Protein AF-X5M7P7-F1 (afdb_monomer)

Sequence (113 aa):
MRQYEQAVEKAVYVDLSDEQFGALVNIGIAAFQNSTLLKKLNKGDYESVPIELQKWTKAGGKRLKGLVHRRAAEAGLWAKSAYVSSNYQLVEKQEPTGILKAEILAPIIASLL

Radius of gyration: 24.39 Å; Cα contacts (8 Å, |Δi|>4): 82; chains: 1; bounding box: 73×26×74 Å

Nearest PDB structures (foldseek):
  6et6-assembly1_A  TM=9.246E-01  e=1.094E-05  Acinetobacter baumannii
  9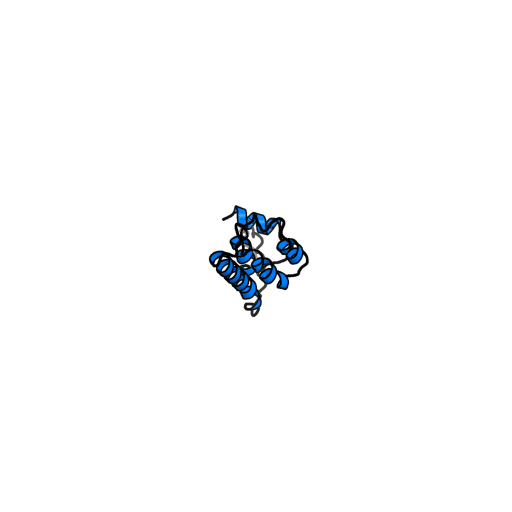kbq-assembly1_B  TM=9.529E-01  e=2.193E-05  Acinetobacter baumannii
  4zpu-assembly1_A  TM=9.265E-01  e=7.515E-05  Escherichia coli K-12
  3hde-assembly2_C  TM=9.291E-01  e=1.970E-04  Enterobacteria phage P21
  1xju-assembly3_A-2  TM=7.690E-01  e=1.353E-02  Punavirus P1

Secondary structure (DSSP, 8-state):
-HHHHHHHHHH--S---HHHHHHHHHH-HHHHTT-HHHHHHTTT--THHHHHHHT--EETTEE-HHHHHHHHHHHHHHHHHHH--S---------------------------

Organism: Bartonella henselae (NCBI:txid38323)

Foldseek 3Di:
DVVLLVLCVVLAPDDDDPLLSVLSSLLGRPAANPFPLSVCVNVVNLVCNLVSLCVQQDDPNDGDPVSNVSSVVSSVSSCVVVVPPPDDDPPDPDDPPDDDDDDDDDDDDDDDD

Solvent-accessible surface area (backbone atoms only — not comparable to full-atom values): 7216 Å² total; per-residue (Å²): 110,71,72,40,51,55,50,49,63,74,69,51,83,55,94,70,53,73,41,38,46,50,25,56,43,73,72,40,56,88,70,40,83,81,28,70,47,50,61,37,37,60,71,69,40,66,82,51,41,53,62,50,42,61,70,65,21,57,56,95,92,38,77,36,69,70,40,43,54,51,34,51,50,34,35,49,37,36,50,46,51,75,73,66,72,84,74,86,71,84,80,73,80,80,69,86,77,74,95,70,94,85,82,82,88,85,89,87,86,91,80,91,133

pLDDT: mean 76.43, std 21.23, range [33.38, 95.44]

Structure (mmCIF, N/CA/C/O backbone):
data_AF-X5M7P7-F1
#
_entry.id   AF-X5M7P7-F1
#
loop_
_atom_site.group_PDB
_atom_site.id
_atom_site.type_symbol
_atom_site.label_atom_id
_atom_site.label_alt_id
_atom_site.label_comp_id
_atom_site.label_asym_id
_atom_site.label_entity_id
_atom_site.label_seq_id
_atom_site.pdbx_PDB_ins_code
_atom_site.Cartn_x
_atom_site.Cartn_y
_atom_site.Cartn_z
_atom_site.occupancy
_atom_site.B_iso_or_equiv
_atom_site.auth_seq_id
_atom_site.auth_comp_id
_atom_site.auth_asym_id
_atom_site.auth_atom_id
_atom_site.pdbx_PDB_model_num
ATOM 1 N N . MET A 1 1 ? 4.510 15.294 -3.392 1.00 61.03 1 MET A N 1
ATOM 2 C CA . MET A 1 1 ? 4.554 14.151 -4.328 1.00 61.03 1 MET A CA 1
ATOM 3 C C . MET A 1 1 ? 5.772 13.279 -4.054 1.00 61.03 1 MET A C 1
ATOM 5 O O . MET A 1 1 ? 5.574 12.255 -3.421 1.00 61.03 1 MET A O 1
ATOM 9 N N . ARG A 1 2 ? 7.008 13.742 -4.311 1.00 79.25 2 ARG A N 1
ATOM 10 C CA . ARG A 1 2 ? 8.255 12.960 -4.122 1.00 79.25 2 ARG A CA 1
ATOM 11 C C . ARG A 1 2 ? 8.396 12.148 -2.824 1.00 79.25 2 ARG A C 1
ATOM 13 O O . ARG A 1 2 ? 8.858 11.019 -2.868 1.00 79.25 2 ARG A O 1
ATOM 20 N N . GLN A 1 3 ? 7.979 12.680 -1.672 1.00 80.75 3 GLN A N 1
ATOM 21 C CA . GLN A 1 3 ? 8.070 11.936 -0.404 1.00 80.75 3 GLN A CA 1
ATOM 22 C C . GLN A 1 3 ? 7.225 10.646 -0.388 1.00 80.75 3 GLN A C 1
ATOM 24 O O . GLN A 1 3 ? 7.624 9.670 0.235 1.00 80.75 3 GLN A O 1
ATOM 29 N N . TYR A 1 4 ? 6.074 10.640 -1.075 1.00 82.88 4 TYR A N 1
ATOM 30 C CA . TYR A 1 4 ? 5.166 9.491 -1.153 1.00 82.88 4 TYR A CA 1
ATOM 31 C C . TYR A 1 4 ? 5.723 8.402 -2.059 1.00 82.88 4 TYR A C 1
ATOM 33 O O . TYR A 1 4 ? 5.744 7.244 -1.659 1.00 82.88 4 TYR A O 1
ATOM 41 N N . GLU A 1 5 ? 6.244 8.794 -3.217 1.00 84.94 5 GLU A N 1
ATOM 42 C CA . GLU A 1 5 ? 6.926 7.909 -4.167 1.00 84.94 5 GLU A CA 1
ATOM 43 C C . GLU A 1 5 ? 8.122 7.217 -3.500 1.00 84.94 5 GLU A C 1
ATOM 45 O O . GLU A 1 5 ? 8.154 5.994 -3.409 1.00 84.94 5 GLU A O 1
ATOM 50 N N . GLN A 1 6 ? 9.023 7.992 -2.886 1.00 86.50 6 GLN A N 1
ATOM 51 C CA . GLN A 1 6 ? 10.210 7.459 -2.205 1.00 86.50 6 GLN A CA 1
ATOM 52 C C . GLN A 1 6 ? 9.878 6.494 -1.064 1.00 86.50 6 GLN A C 1
ATOM 54 O O . GLN A 1 6 ? 10.637 5.571 -0.773 1.00 86.50 6 GLN A O 1
ATOM 59 N N . ALA A 1 7 ? 8.774 6.722 -0.357 1.00 86.75 7 ALA A N 1
ATOM 60 C CA . ALA A 1 7 ? 8.357 5.829 0.712 1.00 86.75 7 ALA A CA 1
ATOM 61 C C . ALA A 1 7 ? 7.788 4.511 0.178 1.00 86.75 7 ALA A C 1
ATOM 63 O O . ALA A 1 7 ? 7.987 3.488 0.827 1.00 86.75 7 ALA A O 1
ATOM 64 N N . VAL A 1 8 ? 7.105 4.525 -0.973 1.00 87.50 8 VAL A N 1
ATOM 65 C CA . VAL A 1 8 ? 6.649 3.300 -1.646 1.00 87.50 8 VAL A CA 1
ATOM 66 C C . VAL A 1 8 ? 7.855 2.527 -2.178 1.00 87.50 8 VAL A C 1
ATOM 68 O O . VAL A 1 8 ? 7.987 1.351 -1.853 1.00 87.50 8 VAL A O 1
ATOM 71 N N . GLU A 1 9 ? 8.783 3.195 -2.867 1.00 88.81 9 GLU A N 1
ATOM 72 C CA . GLU A 1 9 ? 10.023 2.592 -3.390 1.00 88.81 9 GLU A CA 1
ATOM 73 C C . GLU A 1 9 ? 10.865 1.913 -2.303 1.00 88.81 9 GLU A C 1
ATOM 75 O O . GLU A 1 9 ? 11.416 0.840 -2.510 1.00 88.81 9 GLU A O 1
ATOM 80 N N . LYS A 1 10 ? 10.968 2.525 -1.118 1.00 89.69 10 LYS A N 1
ATOM 81 C CA . LYS A 1 10 ? 11.760 1.968 -0.008 1.00 89.69 10 LYS A CA 1
ATOM 82 C C . LYS A 1 10 ? 11.071 0.827 0.731 1.00 89.69 10 LYS A C 1
ATOM 84 O O . LYS A 1 10 ? 11.742 0.056 1.415 1.00 89.69 10 LYS A O 1
ATOM 89 N N . ALA A 1 11 ? 9.743 0.788 0.696 1.00 89.56 11 ALA A N 1
ATOM 90 C CA . ALA A 1 11 ? 8.957 -0.142 1.493 1.00 89.56 11 ALA A CA 1
ATOM 91 C C . ALA A 1 11 ? 8.560 -1.393 0.704 1.00 89.56 11 ALA A C 1
ATOM 93 O O . ALA A 1 11 ? 8.425 -2.456 1.310 1.00 89.56 11 ALA A O 1
ATOM 94 N N . VAL A 1 12 ? 8.366 -1.278 -0.612 1.00 92.12 12 VAL A N 1
ATOM 95 C CA . VAL A 1 12 ? 7.972 -2.393 -1.478 1.00 92.12 12 VAL A CA 1
ATOM 96 C C . VAL A 1 12 ? 9.207 -3.069 -2.066 1.00 92.12 12 VAL A C 1
ATOM 98 O O . VAL A 1 12 ? 10.056 -2.406 -2.647 1.00 92.12 12 VAL A O 1
ATOM 101 N N . TYR A 1 13 ? 9.297 -4.391 -1.919 1.00 91.06 13 TYR A N 1
ATOM 102 C CA . TYR A 1 13 ? 10.438 -5.192 -2.399 1.00 91.06 13 TYR A CA 1
ATOM 103 C C . TYR A 1 13 ? 10.100 -6.095 -3.586 1.00 91.06 13 TYR A C 1
ATOM 105 O O . TYR A 1 13 ? 10.934 -6.887 -4.014 1.00 91.06 13 TYR A O 1
ATOM 113 N N . VAL A 1 14 ? 8.866 -6.013 -4.074 1.00 91.88 14 VAL A N 1
ATOM 114 C CA . VAL A 1 14 ? 8.370 -6.785 -5.212 1.00 91.88 14 VAL A CA 1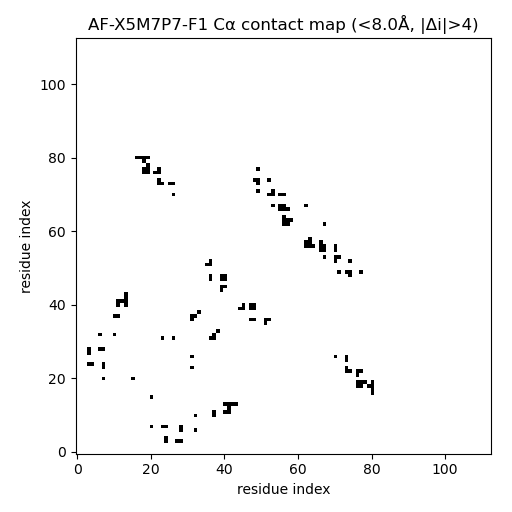
ATOM 115 C C . VAL A 1 14 ? 8.143 -5.859 -6.399 1.00 91.88 14 VAL A C 1
ATOM 117 O O . VAL A 1 14 ? 7.885 -4.667 -6.214 1.00 91.88 14 VAL A O 1
ATOM 120 N N . ASP A 1 15 ? 8.218 -6.403 -7.608 1.00 91.19 15 ASP A N 1
ATOM 121 C CA . ASP A 1 15 ? 8.015 -5.617 -8.820 1.00 91.19 15 ASP A CA 1
ATOM 122 C C . ASP A 1 15 ? 6.574 -5.101 -8.893 1.00 91.19 15 ASP A C 1
ATOM 124 O O . ASP A 1 15 ? 5.620 -5.832 -8.609 1.00 91.19 15 ASP A O 1
ATOM 128 N N . LEU A 1 16 ? 6.423 -3.832 -9.268 1.00 90.00 16 LEU A N 1
ATOM 129 C CA . LEU A 1 16 ? 5.140 -3.170 -9.476 1.00 90.00 16 LEU A CA 1
ATOM 130 C C . LEU A 1 16 ? 5.091 -2.593 -10.887 1.00 90.00 16 LEU A C 1
ATOM 132 O O . LEU A 1 16 ? 6.098 -2.104 -11.397 1.00 90.00 16 LEU A O 1
ATOM 136 N N . SER A 1 17 ? 3.908 -2.584 -11.490 1.00 90.38 17 SER A N 1
ATOM 137 C CA . SER A 1 17 ? 3.637 -1.735 -12.652 1.00 90.38 17 SER A CA 1
ATOM 138 C C . SER A 1 17 ? 3.413 -0.276 -12.250 1.00 90.38 17 SER A C 1
ATOM 140 O O . SER A 1 17 ? 3.155 0.032 -11.081 1.00 90.38 17 SER A O 1
ATOM 142 N N . ASP A 1 18 ? 3.424 0.623 -13.234 1.00 88.94 18 ASP A N 1
ATOM 143 C CA . ASP A 1 18 ? 3.157 2.049 -13.029 1.00 88.94 18 ASP A CA 1
ATOM 144 C C . ASP A 1 18 ? 1.774 2.290 -12.405 1.00 88.94 18 ASP A C 1
ATOM 146 O O . ASP A 1 18 ? 1.624 3.127 -11.509 1.00 88.94 18 ASP A O 1
ATOM 150 N N . GLU A 1 19 ? 0.748 1.533 -12.813 1.00 91.81 19 GLU A N 1
ATOM 151 C CA . GLU A 1 19 ? -0.585 1.650 -12.222 1.00 91.81 19 GLU A CA 1
ATOM 152 C C . GLU A 1 19 ? -0.621 1.170 -10.770 1.00 91.81 19 GLU A C 1
ATOM 154 O O . GLU A 1 19 ? -1.237 1.818 -9.918 1.00 91.81 19 GLU A O 1
ATOM 159 N N . GLN A 1 20 ? 0.047 0.054 -10.465 1.00 91.88 20 GLN A N 1
ATOM 160 C CA . GLN A 1 20 ? 0.129 -0.471 -9.103 1.00 91.88 20 GLN A CA 1
ATOM 161 C C . GLN A 1 20 ? 0.881 0.500 -8.191 1.00 91.88 20 GLN A C 1
ATOM 163 O O . GLN A 1 20 ? 0.401 0.828 -7.104 1.00 91.88 20 GLN A O 1
ATOM 168 N N . PHE A 1 21 ? 2.010 1.031 -8.656 1.00 91.50 21 PHE A N 1
ATOM 169 C CA . PHE A 1 21 ? 2.770 2.051 -7.947 1.00 91.50 21 PHE A CA 1
ATOM 170 C C . PHE A 1 21 ? 1.934 3.316 -7.712 1.00 91.50 21 PHE A C 1
ATOM 172 O O . PHE A 1 21 ? 1.815 3.791 -6.578 1.00 91.50 21 PHE A O 1
ATOM 179 N N . GLY A 1 22 ? 1.268 3.820 -8.754 1.00 90.56 22 GLY A N 1
ATOM 180 C CA . GLY A 1 22 ? 0.389 4.984 -8.668 1.00 90.56 22 GLY A CA 1
ATOM 181 C C . GLY A 1 22 ? -0.773 4.785 -7.691 1.00 90.56 22 GLY A C 1
ATOM 182 O O . GLY A 1 22 ? -1.118 5.703 -6.939 1.00 90.56 22 GLY A O 1
ATOM 183 N N . ALA A 1 23 ? -1.351 3.582 -7.632 1.00 91.69 23 ALA A N 1
ATOM 184 C CA . ALA A 1 23 ? -2.367 3.247 -6.640 1.00 91.69 23 ALA A CA 1
ATOM 185 C C . ALA A 1 23 ? -1.814 3.390 -5.212 1.00 91.69 23 ALA A C 1
ATOM 187 O O . ALA A 1 23 ? -2.427 4.085 -4.400 1.00 91.69 23 ALA A O 1
ATOM 188 N N . LEU A 1 24 ? -0.634 2.824 -4.923 1.00 91.38 24 LEU A N 1
ATOM 189 C CA . LEU A 1 24 ? 0.027 2.910 -3.609 1.00 91.38 24 LEU A CA 1
ATOM 190 C C . LEU A 1 24 ? 0.366 4.345 -3.197 1.00 91.38 24 LEU A C 1
ATOM 192 O O . LEU A 1 24 ? 0.105 4.737 -2.056 1.00 91.38 24 LEU A O 1
ATOM 196 N N . VAL A 1 25 ? 0.876 5.156 -4.124 1.00 90.06 25 VAL A N 1
ATOM 197 C CA . VAL A 1 25 ? 1.175 6.571 -3.865 1.00 90.06 25 VAL A CA 1
ATOM 198 C C . VAL A 1 25 ? -0.099 7.346 -3.500 1.00 90.06 25 VAL A C 1
ATOM 200 O O . VAL A 1 25 ? -0.097 8.118 -2.535 1.00 90.06 25 VAL A O 1
ATOM 203 N N . ASN A 1 26 ? -1.212 7.096 -4.200 1.00 88.12 26 ASN A N 1
ATOM 204 C CA . ASN A 1 26 ? -2.491 7.785 -3.983 1.00 88.12 26 A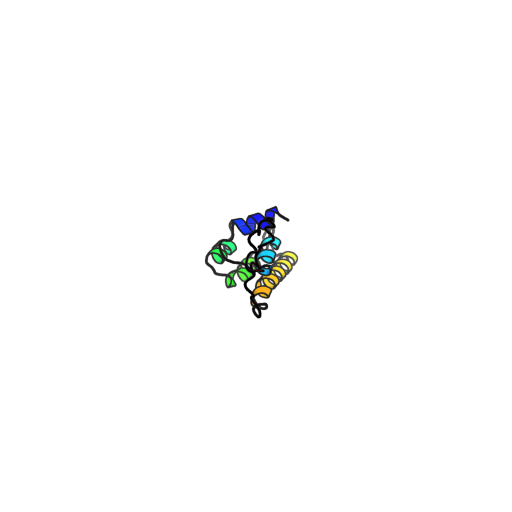SN A CA 1
ATOM 205 C C . ASN A 1 26 ? -3.157 7.462 -2.639 1.00 88.12 26 ASN A C 1
ATOM 207 O O . ASN A 1 26 ? -3.920 8.278 -2.103 1.00 88.12 26 ASN A O 1
ATOM 211 N N . ILE A 1 27 ? -2.853 6.295 -2.074 1.00 86.81 27 ILE A N 1
ATOM 212 C CA . ILE A 1 27 ? -3.382 5.845 -0.789 1.00 86.81 27 ILE A CA 1
ATOM 213 C C . ILE A 1 27 ? -2.798 6.652 0.377 1.00 86.81 27 ILE A C 1
ATOM 215 O O . ILE A 1 27 ? -3.534 6.948 1.324 1.00 86.81 27 ILE A O 1
ATOM 219 N N . GLY A 1 28 ? -1.522 7.036 0.283 1.00 80.56 28 GLY A N 1
ATOM 220 C CA . GLY A 1 28 ? -0.784 7.779 1.303 1.00 80.56 28 GLY A CA 1
ATOM 221 C C . GLY A 1 28 ? 0.048 6.898 2.251 1.00 80.56 28 GLY A C 1
ATOM 222 O O . GLY A 1 28 ? -0.341 5.795 2.626 1.00 80.56 28 GLY A O 1
ATOM 223 N N . ILE A 1 29 ? 1.199 7.425 2.686 1.00 73.88 29 ILE A N 1
ATOM 224 C CA . ILE A 1 29 ? 2.258 6.687 3.408 1.00 73.88 29 ILE A CA 1
ATOM 225 C C . ILE A 1 29 ? 1.867 6.265 4.826 1.00 73.88 29 ILE A C 1
ATOM 227 O O . ILE A 1 29 ? 2.217 5.168 5.260 1.00 73.88 29 ILE A O 1
ATOM 231 N N . ALA A 1 30 ? 1.170 7.136 5.564 1.00 72.88 30 ALA A N 1
ATOM 232 C CA . ALA A 1 30 ? 0.967 6.963 7.005 1.00 72.88 30 ALA A CA 1
ATOM 233 C C . ALA A 1 30 ? 0.195 5.676 7.345 1.00 72.88 30 ALA A C 1
ATOM 235 O O . ALA A 1 30 ? 0.501 5.009 8.328 1.00 72.88 30 ALA A O 1
ATOM 236 N N . ALA A 1 31 ? -0.772 5.301 6.503 1.00 74.62 31 ALA A N 1
ATOM 237 C CA . ALA A 1 31 ? -1.495 4.038 6.636 1.00 74.62 31 ALA A CA 1
ATOM 238 C C . ALA A 1 31 ? -0.716 2.845 6.053 1.00 74.62 31 ALA A C 1
ATOM 240 O O . ALA A 1 31 ? -0.924 1.711 6.474 1.00 74.62 31 ALA A O 1
ATOM 241 N N . PHE A 1 32 ? 0.180 3.091 5.094 1.00 84.06 32 PHE A N 1
ATOM 242 C CA . PHE A 1 32 ? 0.832 2.065 4.287 1.00 84.06 32 PHE A CA 1
ATOM 243 C C . PHE A 1 32 ? 2.024 1.391 4.985 1.00 84.06 32 PHE A C 1
ATOM 245 O O . PHE A 1 32 ? 2.085 0.162 5.011 1.00 84.06 32 PHE A O 1
ATOM 252 N N . GLN A 1 33 ? 2.933 2.155 5.605 1.00 84.00 33 GLN A N 1
ATOM 253 C CA . GLN A 1 33 ? 4.244 1.652 6.066 1.00 84.00 33 GLN A CA 1
ATOM 254 C C . GLN A 1 33 ? 4.196 0.516 7.099 1.00 84.00 33 GLN A C 1
ATOM 256 O O . GLN A 1 33 ? 5.118 -0.287 7.165 1.00 84.00 33 GLN A O 1
ATOM 261 N N . ASN A 1 34 ? 3.122 0.413 7.883 1.00 82.94 34 ASN A N 1
ATOM 262 C CA . ASN A 1 34 ? 2.956 -0.637 8.896 1.00 82.94 34 ASN A CA 1
ATOM 263 C C . ASN A 1 34 ? 1.756 -1.551 8.611 1.00 82.94 34 ASN A C 1
ATOM 265 O O . ASN A 1 34 ? 1.287 -2.281 9.487 1.00 82.94 34 ASN A O 1
ATOM 269 N N . SER A 1 35 ? 1.230 -1.503 7.387 1.00 89.62 35 SER A N 1
ATOM 270 C CA . SER A 1 35 ? 0.008 -2.211 7.031 1.00 89.62 35 SER A CA 1
ATOM 271 C C . SER A 1 35 ? 0.201 -3.711 6.823 1.00 89.62 35 SER A C 1
ATOM 273 O O . SER A 1 35 ? 1.227 -4.187 6.337 1.00 89.62 35 SER A O 1
ATOM 275 N N . THR A 1 36 ? -0.859 -4.471 7.101 1.00 93.06 36 THR A N 1
ATOM 276 C CA . THR A 1 36 ? -0.994 -5.854 6.624 1.00 93.06 36 THR A CA 1
ATOM 277 C C . THR A 1 36 ? -0.942 -5.931 5.099 1.00 93.06 36 THR A C 1
ATOM 279 O O . THR A 1 36 ? -0.403 -6.898 4.574 1.00 93.06 36 THR A O 1
ATOM 282 N N . LEU A 1 37 ? -1.437 -4.901 4.405 1.00 94.19 37 LEU A N 1
ATOM 283 C CA . LEU A 1 37 ? -1.347 -4.768 2.952 1.00 94.19 37 LEU A CA 1
ATOM 284 C C . LEU A 1 37 ? 0.102 -4.863 2.474 1.00 94.19 37 LEU A C 1
ATOM 286 O O . LEU A 1 37 ? 0.415 -5.752 1.694 1.00 94.19 37 LEU A O 1
ATOM 290 N N . LEU A 1 38 ? 0.993 -4.015 2.994 1.00 94.50 38 LEU A N 1
ATOM 291 C CA . LEU A 1 38 ? 2.406 -4.020 2.618 1.00 94.50 38 LEU A CA 1
ATOM 292 C C . LEU A 1 38 ? 3.067 -5.372 2.917 1.00 94.50 38 LEU A C 1
ATOM 294 O O . LEU A 1 38 ? 3.803 -5.906 2.093 1.00 94.50 38 LEU A O 1
ATOM 298 N N . LYS A 1 39 ? 2.765 -5.963 4.080 1.00 94.75 39 LYS A N 1
ATOM 299 C CA . LYS A 1 39 ? 3.298 -7.280 4.461 1.00 94.75 39 LYS A CA 1
ATOM 300 C C . LYS A 1 39 ? 2.867 -8.392 3.506 1.00 94.75 39 LYS A C 1
ATOM 302 O O . LYS A 1 39 ? 3.644 -9.312 3.282 1.00 94.75 39 LYS A O 1
ATOM 307 N N . LYS A 1 40 ? 1.632 -8.350 3.002 1.00 94.19 40 LYS A N 1
ATOM 308 C CA . LYS A 1 40 ? 1.119 -9.317 2.024 1.00 94.19 40 LYS A CA 1
ATOM 309 C C . LYS A 1 40 ? 1.699 -9.065 0.637 1.00 94.19 40 LYS A C 1
ATOM 311 O O . LYS A 1 40 ? 2.199 -9.998 0.019 1.00 94.19 40 LYS A O 1
ATOM 316 N N . LEU A 1 41 ? 1.735 -7.805 0.213 1.00 94.62 41 LEU A N 1
ATOM 317 C CA . LEU A 1 41 ? 2.323 -7.403 -1.058 1.00 94.62 41 LEU A CA 1
ATOM 318 C C . LEU A 1 41 ? 3.789 -7.843 -1.163 1.00 94.62 41 LEU A C 1
ATOM 320 O O . LEU A 1 41 ? 4.153 -8.514 -2.118 1.00 94.62 41 LEU A O 1
ATOM 324 N N . ASN A 1 42 ? 4.605 -7.588 -0.137 1.00 94.62 42 ASN A N 1
ATOM 325 C CA . ASN A 1 42 ? 6.011 -8.014 -0.118 1.00 94.62 42 ASN A CA 1
ATOM 326 C C . ASN A 1 42 ? 6.209 -9.539 -0.039 1.00 94.62 42 ASN A C 1
ATOM 328 O O . ASN A 1 42 ? 7.333 -10.013 -0.168 1.00 94.62 42 ASN A O 1
ATOM 332 N N . LYS A 1 43 ? 5.142 -10.315 0.181 1.00 95.44 43 LYS A N 1
ATOM 333 C CA . LYS A 1 43 ? 5.141 -11.782 0.055 1.00 95.44 43 LYS A CA 1
ATOM 334 C C . LYS A 1 43 ? 4.673 -12.256 -1.328 1.00 95.44 43 LYS A C 1
ATOM 336 O O . LYS A 1 43 ? 4.523 -13.458 -1.520 1.00 95.44 43 LYS A O 1
ATOM 341 N N . GLY A 1 44 ? 4.418 -11.337 -2.260 1.00 92.38 44 GLY A N 1
ATOM 342 C CA . GLY A 1 44 ? 3.902 -11.628 -3.597 1.00 92.38 44 GLY A CA 1
ATOM 343 C C . GLY A 1 44 ? 2.383 -11.815 -3.664 1.00 92.38 44 GLY A C 1
ATOM 344 O O . GLY A 1 44 ? 1.877 -12.296 -4.670 1.00 92.38 44 GLY A O 1
ATOM 345 N N . ASP A 1 45 ? 1.630 -11.454 -2.620 1.00 93.44 45 ASP A N 1
ATOM 346 C CA . ASP A 1 45 ? 0.164 -11.556 -2.616 1.00 93.44 45 ASP A CA 1
ATOM 347 C C . ASP A 1 45 ? -0.474 -10.269 -3.173 1.00 93.44 45 ASP A C 1
ATOM 349 O O . ASP A 1 45 ? -1.027 -9.443 -2.436 1.00 93.44 45 ASP A O 1
ATOM 353 N N . TYR A 1 46 ? -0.357 -10.089 -4.491 1.00 93.19 46 TYR A N 1
ATOM 354 C CA . TYR A 1 46 ? -0.909 -8.945 -5.231 1.00 93.19 46 TYR A CA 1
ATOM 355 C C . TYR A 1 46 ? -2.444 -8.913 -5.207 1.00 93.19 46 TYR A C 1
ATOM 357 O O . TYR A 1 46 ? -3.045 -7.838 -5.133 1.00 93.19 46 TYR A O 1
ATOM 365 N N . GLU A 1 47 ? -3.080 -10.085 -5.221 1.00 92.75 47 GLU A N 1
ATOM 366 C CA . GLU A 1 47 ? -4.540 -10.248 -5.240 1.00 92.75 47 GLU A CA 1
ATOM 367 C C . GLU A 1 47 ? -5.197 -9.764 -3.940 1.00 92.75 47 GLU A C 1
ATOM 369 O O . GLU A 1 47 ? -6.334 -9.287 -3.934 1.00 92.75 47 GLU A O 1
ATOM 374 N N . SER A 1 48 ? -4.479 -9.827 -2.815 1.00 93.12 48 SER A N 1
ATOM 375 C CA . SER A 1 48 ? -4.994 -9.323 -1.542 1.00 93.12 48 SER A CA 1
ATOM 376 C C . SER A 1 48 ? -5.092 -7.800 -1.458 1.00 93.12 48 SER A C 1
ATOM 378 O O . SER A 1 48 ? -5.839 -7.290 -0.615 1.00 93.12 48 SER A O 1
ATOM 380 N N . VAL A 1 49 ? -4.369 -7.058 -2.303 1.00 93.38 49 VAL A N 1
ATOM 381 C CA . VAL A 1 49 ? -4.234 -5.600 -2.179 1.00 93.38 49 VAL A CA 1
ATOM 382 C C . VAL A 1 49 ? -5.591 -4.888 -2.259 1.00 93.38 49 VAL A C 1
ATOM 384 O O . VAL A 1 49 ? -5.917 -4.176 -1.305 1.00 93.38 49 VAL A O 1
ATOM 387 N N . PRO A 1 50 ? -6.454 -5.115 -3.273 1.00 92.75 50 PRO A N 1
ATOM 388 C CA . PRO A 1 50 ? -7.793 -4.521 -3.322 1.00 92.75 50 PRO A CA 1
ATOM 389 C C . PRO A 1 50 ? -8.630 -4.761 -2.060 1.00 92.75 50 PRO A C 1
ATOM 391 O O . PRO A 1 50 ? -9.315 -3.856 -1.579 1.00 92.75 50 PRO A O 1
ATOM 394 N N . ILE A 1 51 ? -8.553 -5.967 -1.494 1.00 93.19 51 ILE A N 1
ATOM 395 C CA . ILE A 1 51 ? -9.313 -6.358 -0.301 1.00 93.19 51 ILE A CA 1
ATOM 396 C C . ILE A 1 51 ? -8.798 -5.601 0.926 1.00 93.19 51 ILE A C 1
ATOM 398 O O . ILE A 1 51 ? 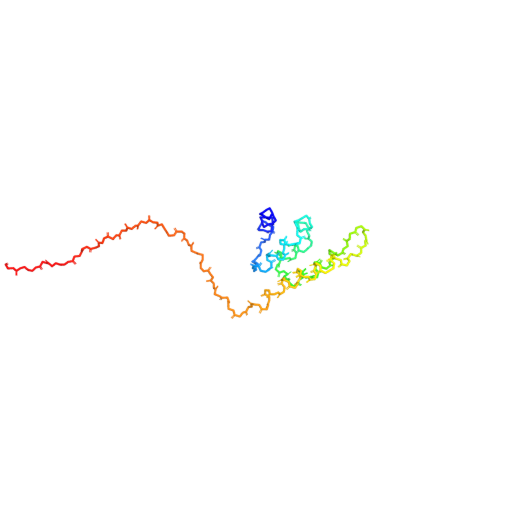-9.585 -5.097 1.732 1.00 93.19 51 ILE A O 1
ATOM 402 N N . GLU A 1 52 ? -7.478 -5.489 1.071 1.00 93.69 52 GLU A N 1
ATOM 403 C CA . GLU A 1 52 ? -6.864 -4.735 2.162 1.00 93.69 52 GLU A CA 1
ATOM 404 C C . GLU A 1 52 ? -7.186 -3.233 2.069 1.00 93.69 52 GLU A C 1
ATOM 406 O O . GLU A 1 52 ? -7.472 -2.613 3.095 1.00 93.69 52 GLU A O 1
ATOM 411 N N . LEU A 1 53 ? -7.265 -2.657 0.863 1.00 91.81 53 LEU A N 1
ATOM 412 C CA . LEU A 1 53 ? -7.668 -1.256 0.672 1.00 91.81 53 LEU A CA 1
ATOM 413 C C . LEU A 1 53 ? -9.082 -0.965 1.170 1.00 91.81 53 LEU A C 1
ATOM 415 O O . LEU A 1 53 ? -9.317 0.080 1.781 1.00 91.81 53 LEU A O 1
ATOM 419 N N . GLN A 1 54 ? -10.024 -1.889 0.977 1.00 90.56 54 GLN A N 1
ATOM 420 C CA . GLN A 1 54 ? -11.411 -1.711 1.426 1.00 90.56 54 GLN A CA 1
ATOM 421 C C . GLN A 1 54 ? -11.552 -1.650 2.956 1.00 90.56 54 GLN A C 1
ATOM 423 O O . GLN A 1 54 ? -12.546 -1.121 3.474 1.00 90.56 54 GLN A O 1
ATOM 428 N N . LYS A 1 55 ? -10.542 -2.110 3.706 1.00 90.75 55 LYS A N 1
ATOM 429 C CA . LYS A 1 55 ? -10.506 -1.966 5.168 1.00 90.75 55 LYS A CA 1
ATOM 430 C C . LYS A 1 55 ? -10.296 -0.510 5.595 1.00 90.75 55 LYS A C 1
ATOM 432 O O . LYS A 1 55 ? -10.718 -0.130 6.686 1.00 90.75 55 LYS A O 1
ATOM 437 N N . TRP A 1 56 ? -9.724 0.333 4.734 1.00 89.88 56 TRP A N 1
ATOM 438 C CA . TRP A 1 56 ? -9.408 1.742 5.015 1.00 89.88 56 TRP A CA 1
ATOM 439 C C . TRP A 1 56 ? -10.523 2.690 4.574 1.00 89.88 56 TRP A C 1
ATOM 441 O O . TRP A 1 56 ? -10.299 3.730 3.962 1.00 89.88 56 TRP A O 1
ATOM 451 N N . THR A 1 57 ? -11.762 2.319 4.893 1.00 90.50 57 THR A N 1
ATOM 452 C CA . THR A 1 57 ? -12.970 3.079 4.533 1.00 90.50 57 THR A CA 1
ATOM 453 C C . THR A 1 57 ? -13.637 3.759 5.728 1.00 90.50 57 THR A C 1
ATOM 455 O O . THR A 1 57 ? -14.725 4.326 5.598 1.00 90.50 57 THR A O 1
ATOM 458 N N . LYS A 1 58 ? -13.000 3.711 6.904 1.00 88.56 58 LYS A N 1
ATOM 459 C CA . LYS A 1 58 ? -13.525 4.248 8.163 1.00 88.56 58 LYS A CA 1
ATOM 460 C C . LYS A 1 58 ? -12.657 5.390 8.697 1.00 88.56 58 LYS A C 1
ATOM 462 O O . LYS A 1 58 ? -11.437 5.310 8.632 1.00 88.56 58 LYS A O 1
ATOM 467 N N . ALA A 1 59 ? -13.290 6.400 9.287 1.00 87.00 59 ALA A N 1
ATOM 468 C CA . ALA A 1 59 ? -12.645 7.426 10.106 1.00 87.00 59 ALA A CA 1
ATOM 469 C C . ALA A 1 59 ? -13.560 7.780 11.289 1.00 87.00 59 ALA A C 1
ATOM 471 O O . ALA A 1 59 ? -14.784 7.770 11.152 1.00 87.00 59 ALA A O 1
ATOM 472 N N . GLY A 1 60 ? -12.985 8.025 12.472 1.00 88.06 60 GLY A N 1
ATOM 473 C CA . GLY A 1 60 ? -13.768 8.267 13.696 1.00 88.06 60 GLY A CA 1
ATOM 474 C C . GLY A 1 60 ? -14.745 7.130 14.033 1.00 88.06 60 GLY A C 1
ATOM 475 O O . GLY A 1 60 ? -15.867 7.382 14.462 1.00 88.06 60 GLY A O 1
ATOM 476 N N . GLY A 1 61 ? -14.374 5.878 13.733 1.00 90.19 61 GLY A N 1
ATOM 477 C CA . GLY A 1 61 ? -15.221 4.693 13.933 1.00 90.19 61 GLY A CA 1
ATOM 478 C C . GLY A 1 61 ? -16.360 4.513 12.917 1.00 90.19 61 GLY A C 1
ATOM 479 O O . GLY A 1 61 ? -16.988 3.455 12.894 1.00 90.19 61 GLY A O 1
ATOM 480 N N . LYS A 1 62 ? -16.608 5.487 12.032 1.00 91.19 62 LYS A N 1
ATOM 481 C CA . LYS A 1 62 ? -17.694 5.445 11.042 1.00 91.19 62 LYS A CA 1
ATOM 482 C C . LYS A 1 62 ? -17.162 5.194 9.640 1.00 91.19 62 LYS A C 1
ATOM 484 O O . LYS A 1 62 ? -16.111 5.703 9.259 1.00 91.19 62 LYS A O 1
ATOM 489 N N . ARG A 1 63 ? -17.906 4.424 8.844 1.00 91.69 63 ARG A N 1
ATOM 490 C CA . ARG A 1 63 ? -17.610 4.226 7.419 1.00 91.69 63 ARG A CA 1
ATOM 491 C C . ARG A 1 63 ? -17.962 5.497 6.646 1.00 91.69 63 ARG A C 1
ATOM 493 O O . ARG A 1 63 ? -19.096 5.959 6.722 1.00 91.69 63 ARG A O 1
ATOM 500 N N . LEU A 1 64 ? -17.007 6.047 5.900 1.00 93.75 64 LEU A N 1
ATOM 501 C CA . LEU A 1 64 ? -17.193 7.272 5.123 1.00 93.75 64 LEU A CA 1
ATOM 502 C C . LEU A 1 64 ? -17.360 6.944 3.642 1.00 93.75 64 LEU A C 1
ATOM 504 O O . LEU A 1 64 ? -16.463 6.369 3.029 1.00 93.75 64 LEU A O 1
ATOM 508 N N . LYS A 1 65 ? -18.475 7.372 3.038 1.00 92.94 65 LYS A N 1
ATOM 509 C CA . LYS A 1 65 ? -18.767 7.133 1.612 1.00 92.94 65 LYS A CA 1
ATOM 510 C C . LYS A 1 65 ? -17.651 7.644 0.690 1.00 92.94 65 LYS A C 1
ATOM 512 O O . LYS A 1 65 ? -17.265 6.947 -0.240 1.00 92.94 65 LYS A O 1
ATOM 517 N N . GLY A 1 66 ? -17.079 8.811 0.996 1.00 92.75 66 GLY A N 1
ATOM 518 C CA . GLY A 1 66 ? -15.952 9.365 0.238 1.00 92.75 66 GLY A CA 1
ATOM 519 C C . GLY A 1 66 ? -14.710 8.468 0.259 1.00 92.75 66 GLY A C 1
ATOM 520 O O . GLY A 1 66 ? -14.102 8.243 -0.784 1.00 92.75 66 GLY A O 1
ATOM 521 N N . LEU A 1 67 ? -14.373 7.883 1.415 1.00 91.38 67 LEU A N 1
ATOM 522 C CA . LEU A 1 67 ? -13.255 6.939 1.513 1.00 91.38 67 LEU A CA 1
ATOM 523 C C . LEU A 1 67 ? -13.553 5.640 0.765 1.00 91.38 67 LEU A C 1
ATOM 525 O O . LEU A 1 67 ? -12.681 5.138 0.072 1.00 91.38 67 LEU A O 1
ATOM 529 N N . VAL A 1 68 ? -14.787 5.131 0.838 1.00 92.62 68 VAL A N 1
ATOM 530 C CA . VAL A 1 68 ? -15.211 3.952 0.062 1.00 92.62 68 VAL A CA 1
ATOM 531 C C . VAL A 1 68 ? -14.985 4.165 -1.432 1.00 92.62 68 VAL A C 1
ATOM 533 O O . VAL A 1 68 ? -14.358 3.330 -2.076 1.00 92.62 68 VAL A O 1
ATOM 536 N N . HIS A 1 69 ? -15.449 5.291 -1.976 1.00 93.81 69 HIS A N 1
ATOM 537 C CA . HIS A 1 69 ? -15.272 5.596 -3.395 1.00 93.81 69 HIS A CA 1
ATOM 538 C C . HIS A 1 69 ? -13.792 5.735 -3.764 1.00 93.81 69 HIS A C 1
ATOM 540 O O . HIS A 1 69 ? -13.359 5.196 -4.778 1.00 93.81 69 HIS A O 1
ATOM 546 N N . ARG A 1 70 ? -12.999 6.399 -2.914 1.00 92.25 70 ARG A N 1
ATOM 547 C CA . ARG A 1 70 ? -11.561 6.561 -3.143 1.00 92.25 70 ARG A CA 1
ATOM 548 C C . ARG A 1 70 ? -10.822 5.219 -3.150 1.00 92.25 70 ARG A C 1
ATOM 550 O O . ARG A 1 70 ? -10.061 4.963 -4.075 1.00 92.25 70 ARG A O 1
ATOM 557 N N . ARG A 1 71 ? -11.090 4.339 -2.177 1.00 93.69 71 ARG A N 1
ATOM 558 C CA . ARG A 1 71 ? -10.488 2.994 -2.118 1.00 93.69 71 ARG A CA 1
ATOM 559 C C . ARG A 1 71 ? -10.917 2.115 -3.294 1.00 93.69 71 ARG A C 1
ATOM 561 O O . ARG A 1 71 ? -10.115 1.333 -3.787 1.00 93.69 71 ARG A O 1
ATOM 568 N N . ALA A 1 72 ? -12.159 2.249 -3.765 1.00 92.69 72 ALA A N 1
ATOM 569 C CA . ALA A 1 72 ? -12.622 1.557 -4.967 1.00 92.69 72 ALA A CA 1
ATOM 570 C C . ALA A 1 72 ? -11.890 2.038 -6.233 1.00 92.69 72 ALA A C 1
ATOM 572 O O . ALA A 1 72 ? -11.495 1.213 -7.048 1.00 92.69 72 ALA A O 1
ATOM 573 N N . ALA A 1 73 ? -11.654 3.347 -6.374 1.00 92.56 73 ALA A N 1
ATOM 574 C CA . ALA A 1 73 ? -10.892 3.897 -7.495 1.00 92.56 73 ALA A CA 1
ATOM 575 C C . ALA A 1 73 ? -9.421 3.443 -7.481 1.00 92.56 73 ALA A C 1
ATOM 577 O O . ALA A 1 73 ? -8.892 3.051 -8.515 1.00 92.56 73 ALA A O 1
ATOM 578 N N . GLU A 1 74 ? -8.775 3.437 -6.314 1.00 92.38 74 GLU A N 1
ATOM 579 C CA . GL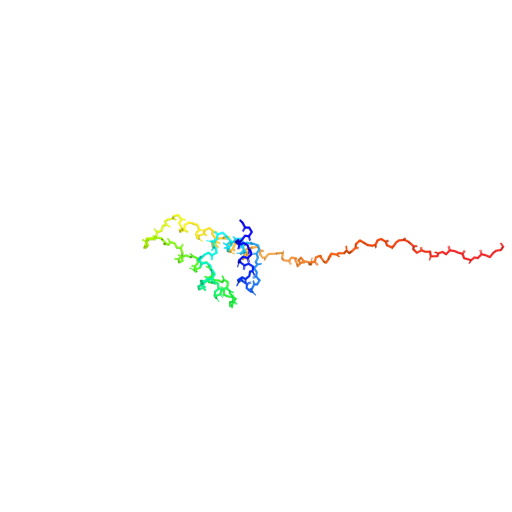U A 1 74 ? -7.396 2.948 -6.156 1.00 92.38 74 GLU A CA 1
ATOM 580 C C . GLU A 1 74 ? -7.290 1.440 -6.437 1.00 92.38 74 GLU A C 1
ATOM 582 O O . GLU A 1 74 ? -6.363 1.009 -7.116 1.00 92.38 74 GLU A O 1
ATOM 587 N N . ALA A 1 75 ? -8.268 0.640 -5.996 1.00 93.19 75 ALA A N 1
ATOM 588 C CA . ALA A 1 75 ? -8.354 -0.779 -6.345 1.00 93.19 75 ALA A CA 1
ATOM 589 C C . ALA A 1 75 ? -8.585 -1.000 -7.851 1.00 93.19 75 ALA A C 1
ATOM 591 O O . ALA A 1 75 ? -8.013 -1.915 -8.435 1.00 93.19 75 ALA A O 1
ATOM 592 N N . GLY A 1 76 ? -9.392 -0.150 -8.493 1.00 92.94 76 GLY A N 1
ATOM 593 C CA . GLY A 1 76 ? -9.579 -0.170 -9.943 1.00 92.94 76 GLY A CA 1
ATOM 594 C C . GLY A 1 76 ? -8.294 0.173 -10.700 1.00 92.94 76 GLY A C 1
ATOM 595 O O . GLY A 1 76 ? -7.962 -0.497 -11.673 1.00 92.94 76 GLY A O 1
ATOM 596 N N . LEU A 1 77 ? -7.537 1.167 -10.223 1.00 92.12 77 LEU A N 1
ATOM 597 C CA . LEU A 1 77 ? -6.228 1.508 -10.780 1.00 92.12 77 LEU A CA 1
ATOM 598 C C . LEU A 1 77 ? -5.247 0.337 -10.633 1.00 92.12 77 LEU A C 1
ATOM 600 O O . LEU A 1 77 ? -4.624 -0.047 -11.614 1.00 92.12 77 LEU A O 1
ATOM 604 N N . TRP A 1 78 ? -5.186 -0.292 -9.456 1.00 92.06 78 TRP A N 1
ATOM 605 C CA . TRP A 1 78 ? -4.382 -1.496 -9.223 1.00 92.06 78 TRP A CA 1
ATOM 606 C C . TRP A 1 78 ? -4.720 -2.624 -10.210 1.00 92.06 78 TRP A C 1
ATOM 608 O O . TRP A 1 78 ? -3.832 -3.210 -10.827 1.00 92.06 78 TRP A O 1
ATOM 618 N N . ALA A 1 79 ? -6.014 -2.892 -10.413 1.00 90.31 79 ALA A N 1
ATOM 619 C CA . ALA A 1 79 ? -6.490 -3.935 -11.318 1.00 90.31 79 ALA A CA 1
ATOM 620 C C . ALA A 1 79 ? -6.276 -3.606 -12.806 1.00 90.31 79 ALA A C 1
ATOM 622 O O . ALA A 1 79 ? -6.193 -4.522 -13.622 1.00 90.31 79 ALA A O 1
ATOM 623 N N . LYS A 1 80 ? -6.149 -2.327 -13.185 1.00 86.75 80 LYS A N 1
ATOM 624 C CA . LYS A 1 80 ? -5.867 -1.934 -14.575 1.00 86.75 80 LYS A CA 1
ATOM 625 C C . LYS A 1 80 ? -4.567 -2.562 -15.088 1.00 86.75 80 LYS A C 1
ATOM 627 O O . LYS A 1 80 ? -4.517 -2.968 -16.245 1.00 86.75 80 LYS A O 1
ATOM 632 N N . SER A 1 81 ? -3.569 -2.736 -14.220 1.00 66.94 81 SER A N 1
ATOM 633 C CA . SER A 1 81 ? -2.332 -3.445 -14.563 1.00 66.94 81 SER A CA 1
ATOM 634 C C . SER A 1 81 ? -2.564 -4.906 -14.962 1.00 66.94 81 SER A C 1
ATOM 636 O O . SER A 1 81 ? -1.871 -5.400 -15.845 1.00 66.94 81 SER A O 1
ATOM 638 N N . ALA A 1 82 ? -3.555 -5.585 -14.374 1.00 59.12 82 ALA A N 1
ATOM 639 C CA . ALA A 1 82 ? -3.898 -6.957 -14.753 1.00 59.12 82 ALA A CA 1
ATOM 640 C C . ALA A 1 82 ? -4.555 -7.032 -16.146 1.00 59.12 82 ALA A C 1
ATOM 642 O O . ALA A 1 82 ? -4.466 -8.055 -16.817 1.00 59.12 82 ALA A O 1
ATOM 643 N N . TYR A 1 83 ? -5.185 -5.942 -16.600 1.00 50.25 83 TYR A N 1
ATOM 644 C CA . TYR A 1 83 ? -5.859 -5.864 -17.900 1.00 50.25 83 TYR A CA 1
ATOM 645 C C . TYR A 1 83 ? -4.960 -5.365 -19.043 1.00 50.25 83 TYR A C 1
ATOM 647 O O . TYR A 1 83 ? -5.278 -5.603 -20.205 1.00 50.25 83 TYR A O 1
ATOM 655 N N . VAL A 1 84 ? -3.830 -4.712 -18.747 1.00 50.59 84 VAL A N 1
ATOM 656 C CA . VAL A 1 84 ? -2.859 -4.222 -19.750 1.00 50.59 84 VAL A CA 1
ATOM 657 C C . VAL A 1 84 ? -1.619 -5.128 -19.793 1.00 50.59 84 VAL A C 1
ATOM 659 O O . VAL A 1 84 ? -0.488 -4.671 -19.868 1.00 50.59 84 VAL A O 1
ATOM 662 N N . SER A 1 85 ? -1.812 -6.448 -19.780 1.00 48.59 85 SER A N 1
ATOM 663 C CA . SER A 1 85 ? -0.749 -7.408 -20.113 1.00 48.59 85 SER A CA 1
ATOM 664 C C . SER A 1 85 ? -1.025 -8.041 -21.475 1.00 48.59 85 SER A C 1
ATOM 666 O O . SER A 1 85 ? -1.391 -9.206 -21.586 1.00 48.59 85 SER A O 1
ATOM 668 N N . SER A 1 86 ? -0.904 -7.237 -22.535 1.00 42.69 86 SER A N 1
ATOM 669 C CA . SER A 1 86 ? -0.856 -7.751 -23.912 1.00 42.69 86 SER A CA 1
ATOM 670 C C . SER A 1 86 ? 0.433 -7.394 -24.647 1.00 42.69 86 SER A C 1
ATOM 672 O O . SER A 1 86 ? 0.638 -7.960 -25.708 1.00 42.69 86 SER A O 1
ATOM 674 N N . ASN A 1 87 ? 1.306 -6.517 -24.137 1.00 54.69 87 ASN A N 1
ATOM 675 C CA . ASN A 1 87 ? 2.597 -6.218 -24.774 1.00 54.69 87 ASN A CA 1
ATOM 676 C C . ASN A 1 87 ? 3.603 -5.675 -23.746 1.00 54.69 87 ASN A C 1
ATOM 678 O O . ASN A 1 87 ? 3.879 -4.478 -23.707 1.00 54.69 87 ASN A O 1
ATOM 682 N N . TYR A 1 88 ? 4.168 -6.555 -22.916 1.00 49.09 88 TYR A N 1
ATOM 683 C CA . TYR A 1 88 ? 5.421 -6.252 -22.222 1.00 49.09 88 TYR A CA 1
ATOM 684 C C . TYR A 1 88 ? 6.563 -6.350 -23.243 1.00 49.09 88 TYR A C 1
ATOM 686 O O . TYR A 1 88 ? 7.045 -7.436 -23.554 1.00 49.09 88 TYR A O 1
ATOM 694 N N . GLN A 1 89 ? 6.990 -5.214 -23.792 1.00 42.22 89 GLN A N 1
ATOM 695 C CA . GLN A 1 89 ? 8.370 -5.083 -24.250 1.00 42.22 89 GLN A CA 1
ATOM 696 C C . GLN A 1 89 ? 9.195 -4.753 -23.005 1.00 42.22 89 GLN A C 1
ATOM 698 O O . GLN A 1 89 ? 8.898 -3.789 -22.300 1.00 42.22 89 GLN A O 1
ATOM 703 N N . LEU A 1 90 ? 10.191 -5.583 -22.704 1.00 44.84 90 LEU A N 1
ATOM 704 C CA . LEU A 1 90 ? 11.188 -5.301 -21.678 1.00 44.84 90 LEU A CA 1
ATOM 705 C C . LEU A 1 90 ? 11.878 -3.988 -22.079 1.00 44.84 90 LEU A C 1
ATOM 707 O O . LEU A 1 90 ? 12.610 -3.957 -23.065 1.00 44.84 90 LEU A O 1
ATOM 711 N N . VAL A 1 91 ? 11.601 -2.891 -21.368 1.00 50.78 91 VAL A N 1
ATOM 712 C CA . VAL A 1 91 ? 12.354 -1.645 -21.550 1.00 50.78 91 VAL A CA 1
ATOM 713 C C . VAL A 1 91 ? 13.749 -1.898 -20.999 1.00 50.78 91 VAL A C 1
ATOM 715 O O . VAL A 1 91 ? 13.972 -1.899 -19.788 1.00 50.78 91 VAL A O 1
ATOM 718 N N . GLU A 1 92 ? 14.673 -2.182 -21.908 1.00 51.03 92 GLU A N 1
ATOM 719 C CA . GLU A 1 92 ? 16.095 -2.257 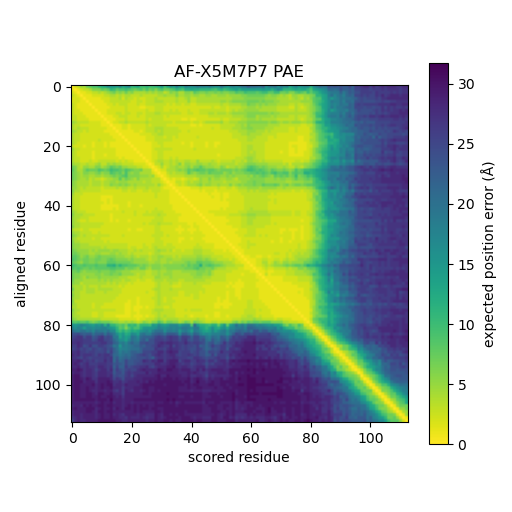-21.623 1.00 51.03 92 GLU A CA 1
ATOM 720 C C . GLU A 1 92 ? 16.517 -0.912 -21.012 1.00 51.03 92 GLU A C 1
ATOM 722 O O . GLU A 1 92 ? 16.326 0.152 -21.609 1.00 51.03 92 GLU A O 1
ATOM 727 N N . LYS A 1 93 ? 17.006 -0.940 -19.767 1.00 43.91 93 LYS A N 1
ATOM 728 C CA . LYS A 1 93 ? 17.526 0.257 -19.101 1.00 43.91 93 LYS A CA 1
ATOM 729 C C . LYS A 1 93 ? 18.694 0.770 -19.938 1.00 43.91 93 LYS A C 1
ATOM 731 O O . LYS A 1 93 ? 19.716 0.101 -20.034 1.00 43.91 93 LYS A O 1
ATOM 736 N N . GLN A 1 94 ? 18.542 1.946 -20.538 1.00 41.09 94 GLN A N 1
ATOM 737 C CA . GLN A 1 94 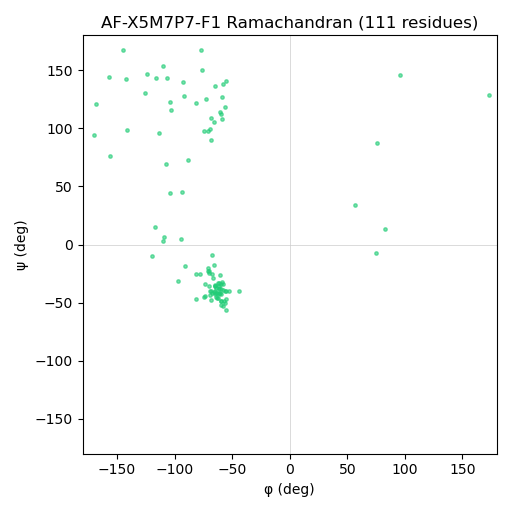? 19.651 2.620 -21.201 1.00 41.09 94 GLN A CA 1
ATOM 738 C C . GLN A 1 94 ? 20.689 3.009 -20.142 1.00 41.09 94 GLN A C 1
ATOM 740 O O . GLN A 1 94 ? 20.486 3.942 -19.365 1.00 41.09 94 GLN A O 1
ATOM 745 N N . GLU A 1 95 ? 21.793 2.265 -20.108 1.00 39.34 95 GLU A N 1
ATOM 746 C CA . GLU A 1 95 ? 23.045 2.691 -19.486 1.00 39.34 95 GLU A CA 1
ATOM 747 C C . GLU A 1 95 ? 23.471 4.038 -20.102 1.00 39.34 95 GLU A C 1
ATOM 749 O O . GLU A 1 95 ? 23.301 4.233 -21.311 1.00 39.34 95 GLU A O 1
ATOM 754 N N . PRO A 1 96 ? 24.009 4.993 -19.320 1.00 46.38 96 PRO A N 1
ATOM 755 C CA . PRO A 1 96 ? 24.400 6.297 -19.835 1.00 46.38 96 PRO A CA 1
ATOM 756 C C . PRO A 1 96 ? 25.611 6.136 -20.759 1.00 46.38 96 PRO A C 1
ATOM 758 O O . PRO A 1 96 ? 26.761 6.192 -20.327 1.00 46.38 96 PRO A O 1
ATOM 761 N N . THR A 1 97 ? 25.361 5.918 -22.050 1.00 44.22 97 THR A N 1
ATOM 762 C CA . THR A 1 97 ? 26.406 5.864 -23.071 1.00 44.22 97 THR A CA 1
ATOM 763 C C . THR A 1 97 ? 27.156 7.186 -23.097 1.00 44.22 97 THR A C 1
ATOM 765 O O . THR A 1 97 ? 26.615 8.238 -23.443 1.00 44.22 97 THR A O 1
ATOM 768 N N . GLY A 1 98 ? 28.416 7.094 -22.676 1.00 44.19 98 GLY A N 1
ATOM 769 C CA . GLY A 1 98 ? 29.354 8.189 -22.590 1.00 44.19 98 GLY A CA 1
ATOM 770 C C . GLY A 1 98 ? 29.562 8.871 -23.935 1.00 44.19 98 GLY A C 1
ATOM 771 O O . GLY A 1 98 ? 29.710 8.248 -24.984 1.00 44.19 98 GLY A O 1
ATOM 772 N N . ILE A 1 99 ? 29.608 10.194 -23.866 1.00 45.97 99 ILE A N 1
ATOM 773 C CA . ILE A 1 99 ? 30.075 11.059 -24.936 1.00 45.97 99 ILE A CA 1
ATOM 774 C C . ILE A 1 99 ? 31.589 10.874 -25.028 1.00 45.97 99 ILE A C 1
ATOM 776 O O . ILE A 1 99 ? 32.316 11.506 -24.274 1.00 45.97 99 ILE A O 1
ATOM 780 N N . LEU A 1 100 ? 32.063 10.035 -25.948 1.00 40.81 100 LEU A N 1
ATOM 781 C CA . LEU A 1 100 ? 33.395 10.153 -26.546 1.00 40.81 100 LEU A CA 1
ATOM 782 C C . LEU A 1 100 ? 33.280 9.788 -28.029 1.00 40.81 100 LEU A C 1
ATOM 784 O O . LEU A 1 100 ? 33.237 8.620 -28.404 1.00 40.81 100 LEU A O 1
ATOM 788 N N . LYS A 1 101 ? 33.197 10.812 -28.883 1.00 37.84 101 LYS A N 1
ATOM 789 C CA . LYS A 1 101 ? 33.335 10.658 -30.334 1.00 37.84 101 LYS A CA 1
ATOM 790 C C . LYS A 1 101 ? 34.787 10.287 -30.648 1.00 37.84 101 LYS A C 1
ATOM 792 O O . LYS A 1 101 ? 35.664 11.138 -30.540 1.00 37.84 101 LYS A O 1
ATOM 797 N N . ALA A 1 102 ? 35.024 9.042 -31.049 1.00 46.19 102 ALA A N 1
ATOM 798 C CA . ALA A 1 102 ? 36.230 8.622 -31.753 1.00 46.19 102 ALA A CA 1
ATOM 799 C C . ALA A 1 102 ? 35.826 8.194 -33.173 1.00 46.19 102 ALA A C 1
ATOM 801 O O . ALA A 1 102 ? 35.366 7.084 -33.410 1.00 46.19 102 ALA A O 1
ATOM 802 N N . GLU A 1 103 ? 35.967 9.133 -34.098 1.00 39.69 103 GLU A N 1
ATOM 803 C CA . GLU A 1 103 ? 35.817 9.025 -35.551 1.00 39.69 103 GLU A CA 1
ATOM 804 C C . GLU A 1 103 ? 37.156 9.579 -36.095 1.00 39.69 103 GLU A C 1
ATOM 806 O O . GLU A 1 103 ? 37.598 10.616 -35.614 1.00 39.69 103 GLU A O 1
ATOM 811 N N . ILE A 1 104 ? 37.938 8.987 -37.002 1.00 41.56 104 ILE A N 1
ATOM 812 C CA . ILE A 1 104 ? 37.699 8.014 -38.067 1.00 41.56 104 ILE A CA 1
ATOM 813 C C . ILE A 1 104 ? 39.018 7.279 -38.388 1.00 41.56 104 ILE A C 1
ATOM 815 O O . ILE A 1 104 ? 40.109 7.848 -38.385 1.00 41.56 104 ILE A O 1
ATOM 819 N N . LEU A 1 105 ? 38.853 5.999 -38.697 1.00 36.84 105 LEU A N 1
ATOM 820 C CA . LEU A 1 105 ? 39.770 5.026 -39.285 1.00 36.84 105 LEU A CA 1
ATOM 821 C C . LEU A 1 105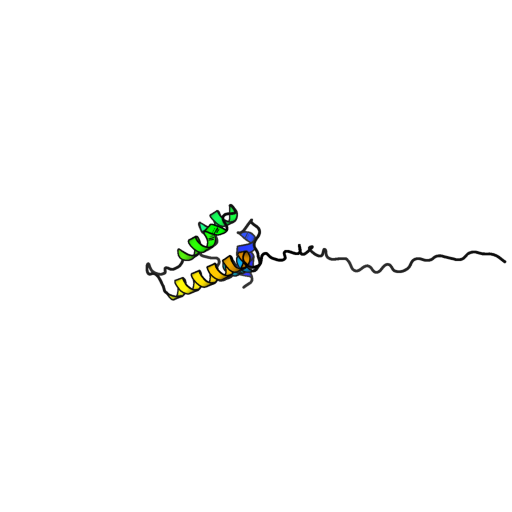 ? 40.291 5.459 -40.681 1.00 36.84 105 LEU A C 1
ATOM 823 O O . LEU A 1 105 ? 39.491 5.694 -41.581 1.00 36.84 105 LEU A O 1
ATOM 827 N N . ALA A 1 106 ? 41.611 5.476 -40.900 1.00 41.62 106 ALA A N 1
ATOM 828 C CA . ALA A 1 106 ? 42.222 5.261 -42.227 1.00 41.62 106 ALA A CA 1
ATOM 829 C C . ALA A 1 106 ? 42.543 3.756 -42.360 1.00 41.62 106 ALA A C 1
ATOM 831 O O . ALA A 1 106 ? 42.940 3.167 -41.349 1.00 41.62 106 ALA A O 1
ATOM 832 N N . PRO A 1 107 ? 42.345 3.091 -43.522 1.00 43.88 107 PRO A N 1
ATOM 833 C CA . PRO A 1 107 ? 43.293 3.124 -44.656 1.00 43.88 107 PRO A CA 1
ATOM 834 C C . PRO A 1 107 ? 42.575 3.075 -46.035 1.00 43.88 107 PRO A C 1
ATOM 836 O O . PRO A 1 107 ? 41.369 2.876 -46.109 1.00 43.88 107 PRO A O 1
ATOM 839 N N . ILE A 1 108 ? 43.206 3.344 -47.180 1.00 38.31 108 ILE A N 1
ATOM 840 C CA . ILE A 1 108 ? 43.884 2.424 -48.131 1.00 38.31 108 ILE A CA 1
ATOM 841 C C . ILE A 1 108 ? 44.224 3.382 -49.309 1.00 38.31 108 ILE A C 1
ATOM 843 O O . ILE A 1 108 ? 43.384 4.202 -49.666 1.00 38.31 108 ILE A O 1
ATOM 847 N N . ILE A 1 109 ? 45.442 3.495 -49.845 1.00 39.47 109 ILE A N 1
ATOM 848 C CA . ILE A 1 109 ? 45.983 2.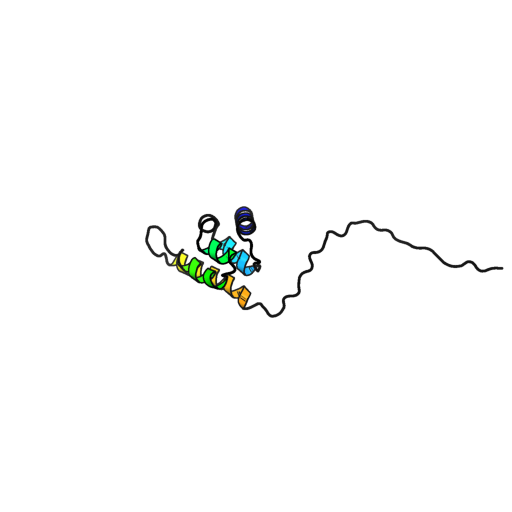708 -50.965 1.00 39.47 109 ILE A CA 1
ATOM 849 C C . ILE A 1 109 ? 47.498 2.982 -51.013 1.00 39.47 109 ILE A C 1
ATOM 851 O O . ILE A 1 109 ? 47.927 4.116 -51.216 1.00 39.47 109 ILE A O 1
ATOM 855 N N . ALA A 1 110 ? 48.298 1.924 -50.884 1.00 33.38 110 ALA A N 1
ATOM 856 C CA . ALA A 1 110 ? 49.643 1.855 -51.439 1.00 33.38 110 ALA A CA 1
ATOM 857 C C . ALA A 1 110 ? 49.574 0.985 -52.705 1.00 33.38 110 ALA A C 1
ATOM 859 O O . ALA A 1 110 ? 49.220 -0.190 -52.618 1.00 33.38 110 ALA A O 1
ATOM 860 N N . SER A 1 111 ? 49.858 1.567 -53.871 1.00 40.66 111 SER A N 1
ATOM 861 C CA . SER A 1 111 ? 50.219 0.911 -55.146 1.00 40.66 111 SER A CA 1
ATOM 862 C C . SER A 1 111 ? 50.691 2.034 -56.086 1.00 40.66 111 SER A C 1
ATOM 864 O O . SER A 1 111 ? 49.883 2.862 -56.482 1.00 40.66 111 SER A O 1
ATOM 866 N N . LEU A 1 112 ? 51.994 2.313 -56.168 1.00 39.22 112 LEU A N 1
ATOM 867 C CA . LEU A 1 112 ? 52.971 1.690 -57.076 1.00 39.22 112 LEU A CA 1
ATOM 868 C C . LEU A 1 112 ? 52.845 2.195 -58.532 1.00 39.22 112 LEU A C 1
ATOM 870 O O . LEU A 1 112 ? 52.154 1.562 -59.325 1.00 39.22 112 LEU A O 1
ATOM 874 N N . LEU A 1 113 ? 53.526 3.307 -58.853 1.00 40.12 113 LEU A N 1
ATOM 875 C CA . LEU A 1 113 ? 54.450 3.511 -59.992 1.00 40.12 113 LEU A CA 1
ATOM 876 C C . LEU A 1 113 ? 55.032 4.931 -59.969 1.00 40.12 113 LEU A C 1
ATOM 878 O O . LEU A 1 113 ? 54.259 5.873 -59.690 1.00 40.12 113 LEU A O 1
#

Mean predicted aligned error: 12.8 Å

InterPro domains:
  IPR002196 Glycoside hydrolase, family 24 [PF00959] (1-74)
  IPR023346 Lysozyme-like domain superfamily [SSF53955] (2-81)
  IPR023347 Lysozyme domain superfamily [G3DSA:1.10.530.40] (1-81)
  IPR033907 Endolysin/autolysin [cd00737] (1-78)
  IPR051018 Bacteriophage Glycosyl Hydrolase 24 [PTHR38107] (2-79)